Protein AF-A0A7S3M4G7-F1 (afdb_monomer_lite)

Structure (mmCIF, N/CA/C/O backbone):
data_AF-A0A7S3M4G7-F1
#
_entry.id   AF-A0A7S3M4G7-F1
#
loop_
_atom_site.group_PDB
_atom_site.id
_atom_site.type_symbol
_atom_site.label_atom_id
_atom_site.label_alt_id
_atom_site.label_comp_id
_atom_site.label_asym_id
_atom_site.label_entity_id
_atom_site.label_seq_id
_atom_site.pdbx_PDB_ins_code
_atom_site.Cartn_x
_atom_site.Cartn_y
_atom_site.Cartn_z
_atom_site.occupancy
_atom_site.B_iso_or_equiv
_atom_site.auth_seq_id
_atom_site.auth_comp_id
_atom_site.auth_asym_id
_atom_site.auth_atom_id
_atom_site.pdbx_PDB_model_num
ATOM 1 N N . ARG A 1 1 ? 41.908 -11.912 48.001 1.00 40.19 1 ARG A N 1
ATOM 2 C CA . ARG A 1 1 ? 42.642 -13.171 48.281 1.00 40.19 1 ARG A CA 1
ATOM 3 C C . ARG A 1 1 ? 42.135 -14.151 47.227 1.00 40.19 1 ARG A C 1
ATOM 5 O O . ARG A 1 1 ? 40.971 -14.488 47.300 1.00 40.19 1 ARG A O 1
ATOM 12 N N . GLY A 1 2 ? 42.787 -14.352 46.087 1.00 38.62 2 GLY A N 1
ATOM 13 C CA . GLY A 1 2 ? 44.171 -14.793 45.915 1.00 38.62 2 GLY A CA 1
ATOM 14 C C . GLY A 1 2 ? 44.160 -16.322 45.854 1.00 38.62 2 GLY A C 1
ATOM 15 O O . GLY A 1 2 ? 43.802 -16.927 46.858 1.00 38.62 2 GLY A O 1
ATOM 16 N N . GLY A 1 3 ? 44.511 -16.908 44.703 1.00 35.00 3 GLY A N 1
ATOM 17 C CA . GLY A 1 3 ? 44.733 -18.352 44.586 1.00 35.00 3 GLY A CA 1
ATOM 18 C C . GLY A 1 3 ? 44.501 -18.948 43.197 1.00 35.00 3 GLY A C 1
ATOM 19 O O . GLY A 1 3 ? 43.538 -19.680 43.010 1.00 35.00 3 GLY A O 1
ATOM 20 N N . ASP A 1 4 ? 45.404 -18.667 42.256 1.00 41.09 4 ASP A N 1
ATOM 21 C CA . ASP A 1 4 ? 45.732 -19.567 41.143 1.00 41.09 4 ASP A CA 1
ATOM 22 C C . ASP A 1 4 ? 46.327 -20.876 41.688 1.00 41.09 4 ASP A C 1
ATOM 24 O O . ASP A 1 4 ? 47.235 -20.811 42.514 1.00 41.09 4 ASP A O 1
ATOM 28 N N . VAL A 1 5 ? 45.917 -22.036 41.160 1.00 45.50 5 VAL A N 1
ATOM 29 C CA . VAL A 1 5 ? 46.793 -23.214 41.001 1.00 45.50 5 VAL A CA 1
ATOM 30 C C . VAL A 1 5 ? 46.382 -23.965 39.734 1.00 45.50 5 VAL A C 1
ATOM 32 O O . VAL A 1 5 ? 45.293 -24.526 39.627 1.00 45.50 5 VAL A O 1
ATOM 35 N N . ALA A 1 6 ? 47.306 -23.990 38.778 1.00 44.44 6 ALA A N 1
ATOM 36 C CA . ALA A 1 6 ? 47.311 -24.882 37.634 1.00 44.44 6 ALA A CA 1
ATOM 37 C C . ALA A 1 6 ? 47.827 -26.276 38.033 1.00 44.44 6 ALA A C 1
ATOM 39 O O . ALA A 1 6 ? 48.777 -26.391 38.805 1.00 44.44 6 ALA A O 1
ATOM 40 N N . SER A 1 7 ? 47.292 -27.337 37.427 1.00 39.59 7 SER A N 1
ATOM 41 C CA . SER A 1 7 ? 48.012 -28.609 37.273 1.00 39.59 7 SER A CA 1
ATOM 42 C C . SER A 1 7 ? 47.524 -29.380 36.039 1.00 39.59 7 SER A C 1
ATOM 44 O O . SER A 1 7 ? 46.355 -29.348 35.664 1.00 39.59 7 SER A O 1
ATOM 46 N N . LYS A 1 8 ? 48.495 -29.977 35.344 1.00 31.78 8 LYS A N 1
ATOM 47 C CA . LYS A 1 8 ? 48.420 -30.617 34.024 1.00 31.78 8 LYS A CA 1
ATOM 48 C C . LYS A 1 8 ? 47.960 -32.079 34.113 1.00 31.78 8 LYS A C 1
ATOM 50 O O . LYS A 1 8 ? 48.509 -32.805 34.925 1.00 31.78 8 LYS A O 1
ATOM 55 N N . GLY A 1 9 ? 47.112 -32.476 33.155 1.00 33.25 9 GLY A N 1
ATOM 56 C CA . GLY A 1 9 ? 47.185 -33.698 32.324 1.00 33.25 9 GLY A CA 1
ATOM 57 C C . GLY A 1 9 ? 47.034 -35.085 32.971 1.00 33.25 9 GLY A C 1
ATOM 58 O O . GLY A 1 9 ? 47.700 -35.387 33.945 1.00 33.25 9 GLY A O 1
ATOM 59 N N . VAL A 1 10 ? 46.239 -35.972 32.354 1.00 35.75 10 VAL A N 1
ATOM 60 C CA . VAL A 1 10 ? 46.683 -37.120 31.523 1.00 35.75 10 VAL A CA 1
ATOM 61 C C . VAL A 1 10 ? 45.447 -37.811 30.898 1.00 35.75 10 VAL A C 1
ATOM 63 O O . VAL A 1 10 ? 44.350 -37.813 31.440 1.00 35.75 10 VAL A O 1
ATOM 66 N N . SER A 1 11 ? 45.684 -38.321 29.693 1.00 36.16 11 SER A N 1
ATOM 67 C CA . SER A 1 11 ? 44.874 -38.996 28.672 1.00 36.16 11 SER A CA 1
ATOM 68 C C . SER A 1 11 ? 44.014 -40.211 29.058 1.00 36.16 11 SER A C 1
ATOM 70 O O . SER A 1 11 ? 44.443 -41.035 29.859 1.00 36.16 11 SER A O 1
ATOM 72 N N . ALA A 1 12 ? 42.952 -40.452 28.275 1.00 35.72 12 ALA A N 1
ATOM 73 C CA . ALA A 1 12 ? 42.563 -41.798 27.833 1.00 35.72 12 ALA A CA 1
ATOM 74 C C . ALA A 1 12 ? 41.886 -41.746 26.447 1.00 35.72 12 ALA A C 1
ATOM 76 O O . ALA A 1 12 ? 41.022 -40.910 26.190 1.00 35.72 12 ALA A O 1
ATOM 77 N N . ALA A 1 13 ? 42.343 -42.619 25.552 1.00 34.50 13 ALA A N 1
ATOM 78 C CA . ALA A 1 13 ? 41.953 -42.731 24.153 1.00 34.50 13 ALA A CA 1
ATOM 79 C C . ALA A 1 13 ? 40.670 -43.560 23.957 1.00 34.50 13 ALA A C 1
ATOM 81 O O . ALA A 1 13 ? 40.438 -44.530 24.673 1.00 34.50 13 ALA A O 1
ATOM 82 N N . GLY A 1 14 ? 39.902 -43.224 22.917 1.00 31.11 14 GLY A N 1
ATOM 83 C CA . GLY A 1 14 ? 38.888 -44.074 22.286 1.00 31.11 14 GLY A CA 1
ATOM 84 C C . GLY A 1 14 ? 39.044 -43.983 20.755 1.00 31.11 14 GLY A C 1
ATOM 85 O O . GLY A 1 14 ? 39.319 -42.882 20.272 1.00 31.11 14 GLY A O 1
ATOM 86 N N . PRO A 1 15 ? 38.964 -45.091 19.989 1.00 46.38 15 PRO A N 1
ATOM 87 C CA . PRO A 1 15 ? 39.606 -45.178 18.679 1.00 46.38 15 PRO A CA 1
ATOM 88 C C . PRO A 1 15 ? 38.657 -45.018 17.473 1.00 46.38 15 PRO A C 1
ATOM 90 O O . PRO A 1 15 ? 37.503 -45.422 17.514 1.00 46.38 15 PRO A O 1
ATOM 93 N N . THR A 1 16 ? 39.253 -44.514 16.383 1.00 42.31 16 THR A N 1
ATOM 94 C CA . THR A 1 16 ? 39.138 -44.932 14.967 1.00 42.31 16 THR A CA 1
ATOM 95 C C . THR A 1 16 ? 37.761 -45.021 14.284 1.00 42.31 16 THR A C 1
ATOM 97 O O . THR A 1 16 ? 36.915 -45.834 14.633 1.00 42.31 16 THR A O 1
ATOM 100 N N . SER A 1 17 ? 37.588 -44.285 13.175 1.00 34.16 17 SER A N 1
ATOM 101 C CA . SER A 1 17 ? 37.594 -44.896 11.828 1.00 34.16 17 SER A CA 1
ATOM 102 C C . SER A 1 17 ? 36.964 -43.980 10.770 1.00 34.16 17 SER A C 1
ATOM 104 O O . SER A 1 17 ? 35.747 -43.820 10.718 1.00 34.16 17 SER A O 1
ATOM 106 N N . ARG A 1 18 ? 37.836 -43.398 9.933 1.00 38.84 18 ARG A N 1
ATOM 107 C CA . ARG A 1 18 ? 37.787 -43.232 8.458 1.00 38.84 18 ARG A CA 1
ATOM 108 C C . ARG A 1 18 ? 38.473 -41.940 8.016 1.00 38.84 18 ARG A C 1
ATOM 110 O O . ARG A 1 18 ? 37.898 -41.070 7.366 1.00 38.84 18 ARG A O 1
ATOM 117 N N . GLU A 1 19 ? 39.754 -41.859 8.358 1.00 36.62 19 GLU A N 1
ATOM 118 C CA . GLU A 1 19 ? 40.717 -41.067 7.605 1.00 36.62 19 GLU A CA 1
ATOM 119 C C . GLU A 1 19 ? 40.866 -41.692 6.214 1.00 36.62 19 GLU A C 1
ATOM 121 O O . GLU A 1 19 ? 41.131 -42.885 6.072 1.00 36.62 19 GLU A O 1
ATOM 126 N N . TRP A 1 20 ? 40.655 -40.889 5.176 1.00 38.78 20 TRP A N 1
ATOM 127 C CA . TRP A 1 20 ? 41.076 -41.235 3.827 1.00 38.78 20 TRP A CA 1
ATOM 128 C C . TRP A 1 20 ? 42.552 -40.848 3.706 1.00 38.78 20 TRP A C 1
ATOM 130 O O . TRP A 1 20 ? 42.878 -39.705 3.385 1.00 38.78 20 TRP A O 1
ATOM 140 N N . GLU A 1 21 ? 43.442 -41.795 4.007 1.00 35.03 21 GLU A N 1
ATOM 141 C CA . GLU A 1 21 ? 44.867 -41.716 3.680 1.00 35.03 21 GLU A CA 1
ATOM 142 C C . GLU A 1 21 ? 45.038 -41.631 2.158 1.00 35.03 21 GLU A C 1
ATOM 144 O O . GLU A 1 21 ? 44.813 -42.592 1.424 1.00 35.03 21 GLU A O 1
ATOM 149 N N . TRP A 1 22 ? 45.462 -40.469 1.664 1.00 34.81 22 TRP A N 1
ATOM 150 C CA . TRP A 1 22 ? 46.096 -40.375 0.353 1.00 34.81 22 TRP A CA 1
ATOM 151 C C . TRP A 1 22 ? 47.595 -40.600 0.533 1.00 34.81 22 TRP A C 1
ATOM 153 O O . TRP A 1 22 ? 48.362 -39.680 0.824 1.00 34.81 22 TRP A O 1
ATOM 163 N N . GLU A 1 23 ? 48.015 -41.850 0.352 1.00 35.81 23 GLU A N 1
ATOM 164 C CA . GLU A 1 23 ? 49.421 -42.207 0.235 1.00 35.81 23 GLU A CA 1
ATOM 165 C C . GLU A 1 23 ? 49.949 -41.697 -1.116 1.00 35.81 23 GLU A C 1
ATOM 167 O O . GLU A 1 23 ? 49.682 -42.234 -2.189 1.00 35.81 23 GLU A O 1
ATOM 172 N N . GLY A 1 24 ? 50.677 -40.583 -1.066 1.00 34.19 24 GLY A N 1
ATOM 173 C CA . GLY A 1 24 ? 51.260 -39.924 -2.230 1.00 34.19 24 GLY A CA 1
ATOM 174 C C . GLY A 1 24 ? 52.736 -39.631 -2.023 1.00 34.19 24 GLY A C 1
ATOM 175 O O . GLY A 1 24 ? 53.161 -38.483 -2.136 1.00 34.19 24 GLY A O 1
ATOM 176 N N . LYS A 1 25 ? 53.541 -40.656 -1.721 1.00 50.25 25 LYS A N 1
ATOM 177 C CA . LYS A 1 25 ? 55.008 -40.566 -1.759 1.00 50.25 25 LYS A CA 1
ATOM 178 C C . LYS A 1 25 ? 55.466 -40.349 -3.205 1.00 50.25 25 LYS A C 1
ATOM 180 O O . LYS A 1 25 ? 55.806 -41.291 -3.910 1.00 50.25 25 LYS A O 1
ATOM 185 N N . ARG A 1 26 ? 55.502 -39.094 -3.658 1.00 41.31 26 ARG A N 1
ATOM 186 C CA . ARG A 1 26 ? 56.256 -38.674 -4.849 1.00 41.31 26 ARG A CA 1
ATOM 187 C C . ARG A 1 26 ? 57.045 -37.405 -4.549 1.00 41.31 26 ARG A C 1
ATOM 189 O O . ARG A 1 26 ? 56.574 -36.286 -4.703 1.00 41.31 26 ARG A O 1
ATOM 196 N N . SER A 1 27 ? 58.273 -37.645 -4.091 1.00 43.53 27 SER A N 1
ATOM 197 C CA . SER A 1 27 ? 59.453 -36.800 -4.293 1.00 43.53 27 SER A CA 1
ATOM 198 C C . SER A 1 27 ? 59.262 -35.295 -4.063 1.00 43.53 27 SER A C 1
ATOM 200 O O . SER A 1 27 ? 59.298 -34.497 -5.002 1.00 43.53 27 SER A O 1
ATOM 202 N N . ALA A 1 28 ? 59.233 -34.878 -2.797 1.00 42.66 28 ALA A N 1
ATOM 203 C CA . ALA A 1 28 ? 59.502 -33.497 -2.378 1.00 42.66 28 ALA A CA 1
ATOM 204 C C . ALA A 1 28 ? 60.986 -33.095 -2.593 1.00 42.66 28 ALA A C 1
ATOM 206 O O . ALA A 1 28 ? 61.610 -32.462 -1.745 1.00 42.66 28 ALA A O 1
ATOM 207 N N . LYS A 1 29 ? 61.588 -33.504 -3.720 1.00 44.38 29 LYS A N 1
ATOM 208 C CA . LYS A 1 29 ? 63.002 -33.290 -4.057 1.00 44.38 29 LYS A CA 1
ATOM 209 C C . LYS A 1 29 ? 63.227 -33.091 -5.561 1.00 44.38 29 LYS A C 1
ATOM 211 O O . LYS A 1 29 ? 64.152 -33.663 -6.117 1.00 44.38 29 LYS A O 1
ATOM 216 N N . VAL A 1 30 ? 62.392 -32.292 -6.237 1.00 46.53 30 VAL A N 1
ATOM 217 C CA . VAL A 1 30 ? 62.680 -31.878 -7.634 1.00 46.53 30 VAL A CA 1
ATOM 218 C C . VAL A 1 30 ? 62.489 -30.377 -7.906 1.00 46.53 30 VAL A C 1
ATOM 220 O O . VAL A 1 30 ? 63.015 -29.878 -8.891 1.00 46.53 30 VAL A O 1
ATOM 223 N N . LEU A 1 31 ? 61.872 -29.585 -7.022 1.00 45.97 31 LEU A N 1
ATOM 224 C CA . LEU A 1 31 ? 61.677 -28.142 -7.271 1.00 45.97 31 LEU A CA 1
ATOM 225 C C . LEU A 1 31 ? 62.371 -27.232 -6.253 1.00 45.97 31 LEU A C 1
ATOM 227 O O . LEU A 1 31 ? 61.902 -26.133 -5.966 1.00 45.97 31 LEU A O 1
ATOM 231 N N . ALA A 1 32 ? 63.552 -27.627 -5.772 1.00 47.66 32 ALA A N 1
ATOM 232 C CA . ALA A 1 32 ? 64.525 -26.652 -5.279 1.00 47.66 32 ALA A CA 1
ATOM 233 C C . ALA A 1 32 ? 65.121 -25.903 -6.487 1.00 47.66 32 ALA A C 1
ATOM 235 O O . ALA A 1 32 ? 66.290 -26.055 -6.838 1.00 47.66 32 ALA A O 1
ATOM 236 N N . GLY A 1 33 ? 64.282 -25.124 -7.176 1.00 46.22 33 GLY A N 1
ATOM 237 C CA . GLY A 1 33 ? 64.728 -24.206 -8.209 1.00 46.22 33 GLY A CA 1
ATOM 238 C C . GLY A 1 33 ? 65.705 -23.228 -7.572 1.00 46.22 33 GLY A C 1
ATOM 239 O O . GLY A 1 33 ? 65.338 -22.502 -6.646 1.00 46.22 33 GLY A O 1
ATOM 240 N N . LYS A 1 34 ? 66.960 -23.237 -8.039 1.00 54.00 34 LYS A N 1
ATOM 241 C CA . LYS A 1 34 ? 67.982 -22.246 -7.678 1.00 54.00 34 LYS A CA 1
ATOM 242 C C . LYS A 1 34 ? 67.315 -20.870 -7.650 1.00 54.00 34 LYS A C 1
ATOM 244 O O . LYS A 1 34 ? 66.813 -20.429 -8.684 1.00 54.00 34 LYS A O 1
ATOM 249 N N . LYS A 1 35 ? 67.292 -20.192 -6.493 1.00 57.78 35 LYS A N 1
ATOM 250 C CA . LYS A 1 35 ? 66.855 -18.791 -6.433 1.00 57.78 35 LYS A CA 1
ATOM 251 C C . LYS A 1 35 ? 67.724 -18.022 -7.424 1.00 57.78 35 LYS A C 1
ATOM 253 O O . LYS A 1 35 ? 68.921 -17.854 -7.196 1.00 57.78 35 LYS A O 1
ATOM 258 N N . ALA A 1 36 ? 67.141 -17.634 -8.556 1.00 61.59 36 ALA A N 1
ATOM 259 C CA . ALA A 1 36 ? 67.856 -16.888 -9.573 1.00 61.59 36 ALA A CA 1
ATOM 260 C C . ALA A 1 36 ? 68.359 -15.594 -8.925 1.00 61.59 36 ALA A C 1
ATOM 262 O O . ALA A 1 36 ? 67.570 -14.841 -8.345 1.00 61.59 36 ALA A O 1
ATOM 263 N N . LYS A 1 37 ? 69.675 -15.355 -8.981 1.00 63.09 37 LYS A N 1
ATOM 264 C CA . LYS A 1 37 ? 70.256 -14.090 -8.525 1.00 63.09 37 LYS A CA 1
ATOM 265 C C . LYS A 1 37 ? 69.540 -12.965 -9.279 1.00 63.09 37 LYS A C 1
ATOM 267 O O . LYS A 1 37 ? 69.485 -12.997 -10.509 1.00 63.09 37 LYS A O 1
ATOM 272 N N . LYS A 1 38 ? 68.946 -12.006 -8.555 1.00 64.00 38 LYS A N 1
ATOM 273 C CA . LYS A 1 38 ? 68.341 -10.818 -9.176 1.00 64.00 38 LYS A CA 1
ATOM 274 C C . LYS A 1 38 ? 69.444 -10.131 -9.982 1.00 64.00 38 LYS A C 1
ATOM 276 O O . LYS A 1 38 ? 70.448 -9.733 -9.395 1.00 64.00 38 LYS A O 1
ATOM 281 N N . LYS A 1 39 ? 69.293 -10.038 -11.308 1.00 66.25 39 LYS A N 1
ATOM 282 C CA . LYS A 1 39 ? 70.228 -9.256 -12.122 1.00 66.25 39 LYS A CA 1
ATOM 283 C C . LYS A 1 39 ? 70.149 -7.803 -11.655 1.00 66.25 39 LYS A C 1
ATOM 285 O O . LYS A 1 39 ? 69.052 -7.283 -11.442 1.00 66.25 39 LYS A O 1
ATOM 290 N N . ALA A 1 40 ? 71.308 -7.204 -11.405 1.00 68.06 40 ALA A N 1
ATOM 291 C CA . ALA A 1 40 ? 71.394 -5.817 -10.985 1.00 68.06 40 ALA A CA 1
ATOM 292 C C . ALA A 1 40 ? 70.860 -4.910 -12.101 1.00 68.06 40 ALA A C 1
ATOM 294 O O . ALA A 1 40 ? 71.042 -5.198 -13.283 1.00 68.06 40 ALA A O 1
ATOM 295 N N . LYS A 1 41 ? 70.175 -3.835 -11.712 1.00 73.88 41 LYS A N 1
ATOM 296 C CA . LYS A 1 41 ? 69.805 -2.754 -12.630 1.00 73.88 41 LYS A CA 1
ATOM 297 C C . LYS A 1 41 ? 71.082 -2.044 -13.086 1.00 73.88 41 LYS A C 1
ATOM 299 O O . LYS A 1 41 ? 72.020 -1.956 -12.295 1.00 73.88 41 LYS A O 1
ATOM 304 N N . SER A 1 42 ? 71.103 -1.504 -14.303 1.00 75.81 42 SER A N 1
ATOM 305 C CA . SER A 1 42 ? 72.242 -0.712 -14.799 1.00 75.81 42 SER A CA 1
ATOM 306 C C . SER A 1 42 ? 72.462 0.575 -13.990 1.00 75.81 42 SER A C 1
ATOM 308 O O . SER A 1 42 ? 73.595 1.017 -13.838 1.00 75.81 42 SER A O 1
ATOM 310 N N . SER A 1 43 ? 71.404 1.140 -13.397 1.00 80.50 43 SER A N 1
ATOM 311 C CA . SER A 1 43 ? 71.468 2.243 -12.430 1.00 80.50 43 SER A CA 1
ATOM 312 C C . SER A 1 43 ? 70.286 2.202 -11.447 1.00 80.50 43 SER A C 1
ATOM 314 O O . SER A 1 43 ? 69.323 1.450 -11.629 1.00 80.50 43 SER A O 1
ATOM 316 N N . LYS A 1 44 ? 70.333 2.998 -10.366 1.00 78.44 44 LYS A N 1
ATOM 317 C CA . LYS A 1 44 ? 69.301 2.979 -9.308 1.00 78.44 44 LYS A CA 1
ATOM 318 C C . LYS A 1 44 ? 67.917 3.414 -9.816 1.00 78.44 44 LYS A C 1
ATOM 320 O O . LYS A 1 44 ? 66.911 2.873 -9.349 1.00 78.44 44 LYS A O 1
ATOM 325 N N . SER A 1 45 ? 67.887 4.336 -10.777 1.00 79.69 45 SER A N 1
ATOM 326 C CA . SER A 1 45 ? 66.680 4.876 -11.412 1.00 79.69 45 SER A CA 1
ATOM 327 C C . SER A 1 45 ? 66.260 4.130 -12.683 1.00 79.69 45 SER A C 1
ATOM 329 O O . SER A 1 45 ? 65.205 4.434 -13.231 1.00 79.69 45 SER A O 1
ATOM 331 N N . ALA A 1 46 ? 67.020 3.127 -13.137 1.00 78.94 46 ALA A N 1
ATOM 332 C CA . ALA A 1 46 ? 66.661 2.362 -14.327 1.00 78.94 46 ALA A CA 1
ATOM 333 C C . ALA A 1 46 ? 65.635 1.240 -14.035 1.00 78.94 46 ALA A C 1
ATOM 335 O O . ALA A 1 46 ? 65.641 0.630 -12.947 1.00 78.94 46 ALA A O 1
ATOM 336 N N . PRO A 1 47 ? 64.748 0.924 -15.000 1.00 82.50 47 PRO A N 1
ATOM 337 C CA . PRO A 1 47 ? 63.928 -0.281 -14.954 1.00 82.50 47 PRO A CA 1
ATOM 338 C C . PRO A 1 47 ? 64.806 -1.538 -15.030 1.00 82.50 47 PRO A C 1
ATOM 340 O O . PRO A 1 47 ?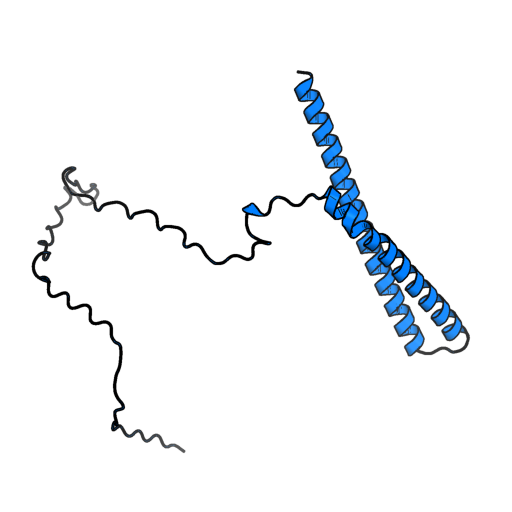 65.918 -1.523 -15.552 1.00 82.50 47 PRO A O 1
ATOM 343 N N . ALA A 1 48 ? 64.320 -2.643 -14.463 1.00 80.50 48 ALA A N 1
ATOM 344 C CA . ALA A 1 48 ? 65.037 -3.913 -14.512 1.00 80.50 48 ALA A CA 1
ATOM 345 C C . ALA A 1 48 ? 64.701 -4.659 -15.809 1.00 80.50 48 ALA A C 1
ATOM 347 O O . ALA A 1 48 ? 63.535 -4.960 -16.059 1.00 80.50 48 ALA A O 1
ATOM 348 N N . GLU A 1 49 ? 65.719 -5.002 -16.596 1.00 79.25 49 GLU A N 1
ATOM 349 C CA . GLU A 1 49 ? 65.555 -5.812 -17.802 1.00 79.25 49 GLU A CA 1
ATOM 350 C C . GLU A 1 49 ? 65.280 -7.280 -17.442 1.00 79.25 49 GLU A C 1
ATOM 352 O O . GLU A 1 49 ? 65.992 -7.903 -16.646 1.00 79.25 49 GLU A O 1
ATOM 357 N N . VAL A 1 50 ? 64.235 -7.855 -18.037 1.00 77.69 50 VAL A N 1
ATOM 358 C CA . VAL A 1 50 ? 63.861 -9.265 -17.876 1.00 77.69 50 VAL A CA 1
ATOM 359 C C . VAL A 1 50 ? 63.781 -9.897 -19.263 1.00 77.69 50 VAL A C 1
ATOM 361 O O . VAL A 1 50 ? 63.240 -9.305 -20.186 1.00 77.69 50 VAL A O 1
ATOM 364 N N . SER A 1 51 ? 64.330 -11.105 -19.426 1.00 79.38 51 SER A N 1
ATOM 365 C CA . SER A 1 51 ? 64.293 -11.817 -20.709 1.00 79.38 51 SER A CA 1
ATOM 366 C C . SER A 1 51 ? 62.879 -12.295 -21.056 1.00 79.38 51 SER A C 1
ATOM 368 O O . SER A 1 51 ? 62.225 -12.932 -20.227 1.00 79.38 51 SER A O 1
ATOM 370 N N . ASN A 1 52 ? 62.474 -12.108 -22.316 1.00 79.44 52 ASN A N 1
ATOM 371 C CA . ASN A 1 52 ? 61.205 -12.606 -22.868 1.00 79.44 52 ASN A CA 1
ATOM 372 C C . ASN A 1 52 ? 61.099 -14.141 -22.919 1.00 79.44 52 ASN A C 1
ATOM 374 O O . ASN A 1 52 ? 60.014 -14.667 -23.131 1.00 79.44 52 ASN A O 1
ATOM 378 N N . ARG A 1 53 ? 62.198 -14.879 -22.709 1.00 79.75 53 ARG A N 1
ATOM 379 C CA . ARG A 1 53 ? 62.190 -16.355 -22.650 1.00 79.75 53 ARG A CA 1
ATOM 380 C C . ARG A 1 53 ? 61.843 -16.905 -21.265 1.00 79.75 53 ARG A C 1
ATOM 382 O O . ARG A 1 53 ? 61.924 -18.110 -21.039 1.00 79.75 53 ARG A O 1
ATOM 389 N N . ARG A 1 54 ? 61.515 -16.038 -20.305 1.00 78.81 54 ARG A N 1
ATOM 390 C CA . ARG A 1 54 ? 61.170 -16.462 -18.951 1.00 78.81 54 ARG A CA 1
ATOM 391 C C . ARG A 1 54 ? 59.781 -17.120 -18.961 1.00 78.81 54 ARG A C 1
ATOM 393 O O . ARG A 1 54 ? 58.823 -16.455 -19.351 1.00 78.81 54 ARG A O 1
ATOM 400 N N . PRO A 1 55 ? 59.647 -18.386 -18.523 1.00 81.44 55 PRO A N 1
ATOM 401 C CA . PRO A 1 55 ? 58.357 -19.063 -18.526 1.00 81.44 55 PRO A CA 1
ATOM 402 C C . PRO A 1 55 ? 57.381 -18.355 -17.578 1.00 81.44 55 PRO A C 1
ATOM 404 O O . PRO A 1 55 ? 57.737 -18.015 -16.445 1.00 81.44 55 PRO A O 1
ATOM 407 N N . VAL A 1 56 ? 56.156 -18.128 -18.053 1.00 82.19 56 VAL A N 1
ATOM 408 C CA . VAL A 1 56 ? 55.053 -17.540 -17.280 1.00 82.19 56 VAL A CA 1
ATOM 409 C C . VAL A 1 56 ? 54.181 -18.672 -16.740 1.00 82.19 56 VAL A C 1
ATOM 411 O O . VAL A 1 56 ? 53.934 -19.653 -17.440 1.00 82.19 56 VAL A O 1
ATOM 414 N N . ALA A 1 57 ? 53.723 -18.554 -15.491 1.00 83.06 57 ALA A N 1
ATOM 415 C CA . ALA A 1 57 ? 52.770 -19.509 -14.935 1.00 83.06 57 ALA A CA 1
ATOM 416 C C . ALA A 1 57 ? 51.451 -19.468 -15.736 1.00 83.06 57 ALA A C 1
ATOM 418 O O . ALA A 1 57 ? 51.006 -18.377 -16.108 1.00 83.06 57 ALA A O 1
ATOM 419 N N . PRO A 1 58 ? 50.810 -20.618 -16.005 1.00 81.81 58 PRO A N 1
ATOM 420 C CA . PRO A 1 58 ? 49.534 -20.636 -16.709 1.00 81.81 58 PRO A CA 1
ATOM 421 C C . PRO A 1 58 ? 48.480 -19.838 -15.930 1.00 81.81 58 PRO A C 1
ATOM 423 O O . PRO A 1 58 ? 48.442 -19.870 -14.697 1.00 81.81 58 PRO A O 1
ATOM 426 N N . LYS A 1 59 ? 47.613 -19.114 -16.651 1.00 80.81 59 LYS A N 1
ATOM 427 C CA . LYS A 1 59 ? 46.460 -18.434 -16.044 1.00 80.81 59 LYS A CA 1
ATOM 428 C C . LYS A 1 59 ? 45.583 -19.485 -15.362 1.00 80.81 59 LYS A C 1
ATOM 430 O O . LYS A 1 59 ? 45.291 -20.520 -15.958 1.00 80.81 59 LYS A O 1
ATOM 435 N N . ALA A 1 60 ? 45.177 -19.220 -14.121 1.00 80.88 60 ALA A N 1
ATOM 436 C CA . ALA A 1 60 ? 44.279 -20.110 -13.396 1.00 80.88 60 ALA A CA 1
ATOM 437 C C . ALA A 1 60 ? 42.996 -20.330 -14.214 1.00 80.88 60 ALA A C 1
ATOM 439 O O . ALA A 1 60 ? 42.415 -19.370 -14.724 1.00 80.88 60 ALA A O 1
ATOM 440 N N . ALA A 1 61 ? 42.572 -21.589 -14.345 1.00 80.88 61 ALA A N 1
ATOM 441 C CA . ALA A 1 61 ? 41.328 -21.924 -15.026 1.00 80.88 61 ALA A CA 1
ATOM 442 C C . ALA A 1 61 ? 40.147 -21.186 -14.365 1.00 80.88 61 ALA A C 1
ATOM 444 O O . ALA A 1 61 ? 40.144 -21.023 -13.136 1.00 80.88 61 ALA A O 1
ATOM 445 N N . PRO A 1 62 ? 39.140 -20.737 -15.139 1.00 78.75 62 PRO A N 1
ATOM 446 C CA . PRO A 1 62 ? 37.957 -20.122 -14.559 1.00 78.75 62 PRO A CA 1
ATOM 447 C C . PRO A 1 62 ? 37.302 -21.125 -13.608 1.00 78.75 62 PRO A C 1
ATOM 449 O O . PRO A 1 62 ? 36.984 -22.254 -13.987 1.00 78.75 62 PRO A O 1
ATOM 452 N N . LYS A 1 63 ? 37.124 -20.722 -12.345 1.00 76.19 63 LYS A N 1
ATOM 453 C CA . LYS A 1 63 ? 36.402 -21.531 -11.362 1.00 76.19 63 LYS A CA 1
ATOM 454 C C . LYS A 1 63 ? 34.990 -21.754 -11.903 1.00 76.19 63 LYS A C 1
ATOM 456 O O . LYS A 1 63 ? 34.263 -20.786 -12.123 1.00 76.19 63 LYS A O 1
ATOM 461 N N . ARG A 1 64 ? 34.610 -23.015 -12.130 1.00 73.31 64 ARG A N 1
ATOM 462 C CA . ARG A 1 64 ? 33.231 -23.376 -12.484 1.00 73.31 64 ARG A CA 1
ATOM 463 C C . ARG A 1 64 ? 32.320 -22.846 -11.377 1.00 73.31 64 ARG A C 1
ATOM 465 O O . ARG A 1 64 ? 32.601 -23.075 -10.199 1.00 73.31 64 ARG A O 1
ATOM 472 N N . LYS A 1 65 ? 31.281 -22.089 -11.745 1.00 72.38 65 LYS A N 1
ATOM 473 C CA . LYS A 1 65 ? 30.259 -21.666 -10.783 1.00 72.38 65 LYS A CA 1
ATOM 474 C C . LYS A 1 65 ? 29.652 -22.949 -10.215 1.00 72.38 65 LYS A C 1
ATOM 476 O O . LYS A 1 65 ? 29.255 -23.819 -10.978 1.00 72.38 65 LYS A O 1
ATOM 481 N N . VAL A 1 66 ? 29.696 -23.105 -8.896 1.00 73.12 66 VAL A N 1
ATOM 482 C CA . VAL A 1 66 ? 29.080 -24.251 -8.224 1.00 73.12 66 VAL A CA 1
ATOM 483 C C . VAL A 1 66 ? 27.573 -24.060 -8.327 1.00 73.12 66 VAL A C 1
ATOM 485 O O . VAL A 1 66 ? 27.076 -23.016 -7.891 1.00 73.12 66 VAL A O 1
ATOM 488 N N . ASP A 1 67 ? 26.870 -25.037 -8.897 1.00 71.94 67 ASP A N 1
ATOM 489 C CA . ASP A 1 67 ? 25.410 -25.063 -8.908 1.00 71.94 67 ASP A CA 1
ATOM 490 C C . ASP A 1 67 ? 24.932 -25.190 -7.463 1.00 71.94 67 ASP A C 1
ATOM 492 O O . ASP A 1 67 ? 24.998 -26.240 -6.826 1.00 71.94 67 ASP A O 1
ATOM 496 N N . ARG A 1 68 ? 24.551 -24.048 -6.894 1.00 76.12 68 ARG A N 1
ATOM 497 C CA . ARG A 1 68 ? 23.911 -23.984 -5.586 1.00 76.12 68 ARG A CA 1
ATOM 498 C C . ARG A 1 68 ? 22.456 -24.379 -5.781 1.00 76.12 68 ARG A C 1
ATOM 500 O O . ARG A 1 68 ? 21.835 -23.887 -6.718 1.00 76.12 68 ARG A O 1
ATOM 507 N N . ALA A 1 69 ? 21.907 -25.193 -4.883 1.00 80.38 69 ALA A N 1
ATOM 508 C CA . ALA A 1 69 ? 20.464 -25.381 -4.809 1.00 80.38 69 ALA A CA 1
ATOM 509 C C . ALA A 1 69 ? 19.813 -24.003 -4.601 1.00 80.38 69 ALA A C 1
ATOM 511 O O . ALA A 1 69 ? 20.020 -23.365 -3.565 1.00 80.38 69 ALA A O 1
ATOM 512 N N . ARG A 1 70 ? 19.114 -23.508 -5.625 1.00 80.44 70 ARG A N 1
ATOM 513 C CA . ARG A 1 70 ? 18.351 -22.259 -5.575 1.00 80.44 70 ARG A CA 1
ATOM 514 C C . ARG A 1 70 ? 16.876 -22.595 -5.472 1.00 80.44 70 ARG A C 1
ATOM 516 O O . ARG A 1 70 ? 16.421 -23.594 -6.020 1.00 80.44 70 ARG A O 1
ATOM 523 N N . ASP A 1 71 ? 16.145 -21.747 -4.763 1.00 86.75 71 ASP A N 1
ATOM 524 C CA . ASP A 1 71 ? 14.690 -21.777 -4.796 1.00 86.75 71 ASP A CA 1
ATOM 525 C C . ASP A 1 71 ? 14.250 -21.414 -6.222 1.00 86.75 71 ASP A C 1
ATOM 527 O O . ASP A 1 71 ? 14.636 -20.343 -6.702 1.00 86.75 71 ASP A O 1
ATOM 531 N N . PRO A 1 72 ? 13.476 -22.273 -6.904 1.00 84.06 72 PRO A N 1
ATOM 532 C CA . PRO A 1 72 ? 13.060 -22.031 -8.279 1.00 84.06 72 PRO A CA 1
ATOM 533 C C . PRO A 1 72 ? 12.331 -20.694 -8.429 1.00 84.06 72 PRO A C 1
ATOM 535 O O . PRO A 1 72 ? 12.476 -20.043 -9.454 1.00 84.06 72 PRO A O 1
ATOM 538 N N . ARG A 1 73 ? 11.635 -20.195 -7.398 1.00 82.19 73 ARG A N 1
ATOM 539 C CA . ARG A 1 73 ? 10.976 -18.874 -7.441 1.00 82.19 73 ARG A CA 1
ATOM 540 C C . ARG A 1 73 ? 11.948 -17.716 -7.664 1.00 82.19 73 ARG A C 1
ATOM 542 O O . ARG A 1 73 ? 11.533 -16.655 -8.115 1.00 82.19 73 ARG A O 1
ATOM 549 N N . PHE A 1 74 ? 13.214 -17.913 -7.313 1.00 78.81 74 PHE A N 1
ATOM 550 C CA . PHE A 1 74 ? 14.283 -16.930 -7.454 1.00 78.81 74 PHE A CA 1
ATOM 551 C C . PHE A 1 74 ? 15.339 -17.370 -8.474 1.00 78.81 74 PHE A C 1
ATOM 553 O O . PHE A 1 74 ? 16.439 -16.817 -8.478 1.00 78.81 74 PHE A O 1
ATOM 560 N N . ASP A 1 75 ? 15.046 -18.381 -9.297 1.00 82.06 75 ASP A N 1
ATOM 561 C CA . ASP A 1 75 ? 15.921 -18.759 -10.399 1.00 82.06 75 ASP A CA 1
ATOM 562 C C . ASP A 1 75 ? 15.636 -17.902 -11.635 1.00 82.06 75 ASP A C 1
ATOM 564 O O . ASP A 1 75 ? 14.482 -17.608 -11.951 1.00 82.06 75 ASP A O 1
ATOM 568 N N . ASP A 1 76 ? 16.691 -17.528 -12.358 1.00 82.94 76 ASP A N 1
ATOM 569 C CA . ASP A 1 76 ? 16.598 -16.624 -13.514 1.00 82.94 76 ASP A CA 1
ATOM 570 C C . ASP A 1 76 ? 15.739 -17.231 -14.648 1.00 82.94 76 ASP A C 1
ATOM 572 O O . ASP A 1 76 ? 15.229 -16.514 -15.508 1.00 82.94 76 ASP A O 1
ATOM 576 N N . MET A 1 77 ? 15.550 -18.558 -14.643 1.00 79.94 77 MET A N 1
ATOM 577 C CA . MET A 1 77 ? 14.731 -19.293 -15.613 1.00 79.94 77 MET A CA 1
ATOM 578 C C . MET A 1 77 ? 13.221 -19.222 -15.342 1.00 79.94 77 MET A C 1
ATOM 580 O O . MET A 1 77 ? 12.436 -19.605 -16.207 1.00 79.94 77 MET A O 1
ATOM 584 N N . SER A 1 78 ? 12.790 -18.710 -14.186 1.00 81.50 78 SER A N 1
ATOM 585 C CA . SER A 1 78 ? 11.367 -18.617 -13.819 1.00 81.50 78 SER A CA 1
ATOM 586 C C . SER A 1 78 ? 10.612 -17.473 -14.502 1.00 81.50 78 SER A C 1
ATOM 588 O O . SER A 1 78 ? 9.403 -17.332 -14.320 1.00 81.50 78 SER A O 1
ATOM 590 N N . GLY A 1 79 ? 11.300 -16.694 -15.340 1.00 83.94 79 GLY A N 1
ATOM 591 C CA . GLY A 1 79 ? 10.709 -15.649 -16.167 1.00 83.94 79 GLY A CA 1
ATOM 592 C C . GLY A 1 79 ? 10.595 -14.293 -15.470 1.00 83.94 79 GLY A C 1
ATOM 593 O O . GLY A 1 79 ? 10.980 -14.108 -14.317 1.00 83.94 79 GLY A O 1
ATOM 594 N N . ASN A 1 80 ? 10.074 -13.314 -16.212 1.00 85.94 80 ASN A N 1
ATOM 595 C CA . ASN A 1 80 ? 9.888 -11.950 -15.725 1.00 85.94 80 ASN A CA 1
ATOM 596 C C . ASN A 1 80 ? 8.489 -11.768 -15.129 1.00 85.94 80 ASN A C 1
ATOM 598 O O . ASN A 1 80 ? 7.516 -12.334 -15.624 1.00 85.94 80 ASN A O 1
ATOM 602 N N . LEU A 1 81 ? 8.383 -10.920 -14.103 1.00 87.31 81 LEU A N 1
ATOM 603 C CA . LEU A 1 81 ? 7.097 -10.542 -13.525 1.00 87.31 81 LEU A CA 1
ATOM 604 C C . LEU A 1 81 ? 6.269 -9.741 -14.540 1.00 87.31 81 LEU A C 1
ATOM 606 O O . LEU A 1 81 ? 6.641 -8.625 -14.909 1.00 87.31 81 LEU A O 1
ATOM 610 N N . ASP A 1 82 ? 5.125 -10.293 -14.937 1.00 90.12 82 ASP A N 1
ATOM 611 C CA . ASP A 1 82 ? 4.105 -9.553 -15.674 1.00 90.12 82 ASP A CA 1
ATOM 612 C C . ASP A 1 82 ? 3.337 -8.644 -14.705 1.00 90.12 82 ASP A C 1
ATOM 614 O O . ASP A 1 82 ? 2.523 -9.090 -13.891 1.00 90.12 82 ASP A O 1
ATOM 618 N N . MET A 1 83 ? 3.630 -7.347 -14.789 1.00 89.38 83 MET A N 1
ATOM 619 C CA . MET A 1 83 ? 3.026 -6.324 -13.940 1.00 89.38 83 MET A CA 1
ATOM 620 C C . MET A 1 83 ? 1.519 -6.173 -14.178 1.00 89.38 83 MET A C 1
ATOM 622 O O . MET A 1 83 ? 0.798 -5.854 -13.231 1.00 89.38 83 MET A O 1
ATOM 626 N N . ASP A 1 84 ? 1.037 -6.420 -15.398 1.00 90.25 84 ASP A N 1
ATOM 627 C CA . ASP A 1 84 ? -0.378 -6.269 -15.743 1.00 90.25 84 ASP A CA 1
ATOM 628 C C . ASP A 1 84 ? -1.186 -7.444 -15.195 1.00 90.25 84 ASP A C 1
ATOM 630 O O . ASP A 1 84 ? -2.259 -7.251 -14.615 1.00 90.25 84 ASP A O 1
ATOM 634 N N . LEU A 1 85 ? -0.662 -8.666 -15.337 1.00 94.50 85 LEU A N 1
ATOM 635 C CA . LEU A 1 85 ? -1.275 -9.848 -14.738 1.00 94.50 85 LEU A CA 1
ATOM 636 C C . LEU A 1 85 ? -1.270 -9.752 -13.210 1.00 94.50 85 LEU A C 1
ATOM 638 O O . LEU A 1 85 ? -2.294 -10.021 -12.587 1.00 94.50 85 LEU A O 1
ATOM 642 N N . PHE A 1 86 ? -0.157 -9.308 -12.619 1.00 93.44 86 PHE A N 1
ATOM 643 C CA . PHE A 1 86 ? -0.041 -9.107 -11.176 1.00 93.44 86 PHE A CA 1
ATOM 644 C C . PHE A 1 86 ? -1.056 -8.082 -10.652 1.00 93.44 86 PHE A C 1
ATOM 646 O O . PHE A 1 86 ? -1.717 -8.313 -9.639 1.00 93.44 86 PHE A O 1
ATOM 653 N N . ALA A 1 87 ? -1.222 -6.953 -11.346 1.00 91.56 87 ALA A N 1
ATOM 654 C CA . ALA A 1 87 ? -2.204 -5.944 -10.957 1.00 91.56 87 ALA A CA 1
ATOM 655 C C . ALA A 1 87 ? -3.634 -6.509 -10.978 1.00 91.56 87 ALA A C 1
ATOM 657 O O . ALA A 1 87 ? -4.408 -6.262 -10.057 1.00 91.56 87 ALA A O 1
ATOM 658 N N . LYS A 1 88 ? -3.967 -7.320 -11.990 1.00 94.75 88 LYS A N 1
ATOM 659 C CA . LYS A 1 88 ? -5.281 -7.967 -12.113 1.00 94.75 88 LYS A CA 1
ATOM 660 C C . LYS A 1 88 ? -5.498 -9.045 -11.053 1.00 94.75 88 LYS A C 1
ATOM 662 O O . LYS A 1 88 ? -6.557 -9.073 -10.433 1.00 94.75 88 LYS A O 1
ATOM 667 N N . SER A 1 89 ? -4.507 -9.906 -10.809 1.00 97.12 89 SER A N 1
ATOM 668 C CA . SER A 1 89 ? -4.626 -11.011 -9.848 1.00 97.12 89 SER A CA 1
ATOM 669 C C . SER A 1 89 ? -4.825 -10.526 -8.414 1.00 97.12 89 SER A C 1
ATOM 671 O O . SER A 1 89 ? -5.411 -11.238 -7.606 1.00 97.12 89 SER A O 1
ATOM 673 N N . TYR A 1 90 ? -4.359 -9.315 -8.100 1.00 96.06 90 TYR A N 1
ATOM 674 C CA . TYR A 1 90 ? -4.463 -8.711 -6.772 1.00 96.06 90 TYR A CA 1
ATOM 675 C C . TYR A 1 90 ? -5.369 -7.471 -6.720 1.00 96.06 90 TYR A C 1
ATOM 677 O O . TYR A 1 90 ? -5.318 -6.724 -5.742 1.00 96.06 90 TYR A O 1
ATOM 685 N N . ALA A 1 91 ? -6.226 -7.260 -7.726 1.00 94.69 91 ALA A N 1
ATOM 686 C CA . ALA A 1 91 ? -7.136 -6.111 -7.781 1.00 94.69 91 ALA A CA 1
ATOM 687 C C . ALA A 1 91 ? -8.103 -6.061 -6.581 1.00 94.69 91 ALA A C 1
ATOM 689 O O . ALA A 1 91 ? -8.382 -4.990 -6.052 1.00 94.69 91 ALA A O 1
ATOM 690 N N . PHE A 1 92 ? -8.518 -7.225 -6.069 1.00 96.62 92 PHE A N 1
ATOM 691 C CA . PHE A 1 92 ? -9.393 -7.344 -4.894 1.00 96.62 92 PHE A CA 1
ATOM 692 C C . PHE A 1 92 ? -8.823 -6.675 -3.631 1.00 96.62 92 PHE A C 1
ATOM 694 O O . PHE A 1 92 ? -9.567 -6.316 -2.721 1.00 96.62 92 PHE A O 1
ATOM 701 N N . LEU A 1 93 ? -7.500 -6.481 -3.544 1.00 95.44 93 LEU A N 1
ATOM 702 C CA . LEU A 1 93 ? -6.889 -5.802 -2.401 1.00 95.44 93 LEU A CA 1
ATOM 703 C C . LEU A 1 93 ? -7.308 -4.335 -2.303 1.00 95.44 93 LEU A C 1
ATOM 705 O O . LEU A 1 93 ? -7.165 -3.749 -1.229 1.00 95.44 93 LEU A O 1
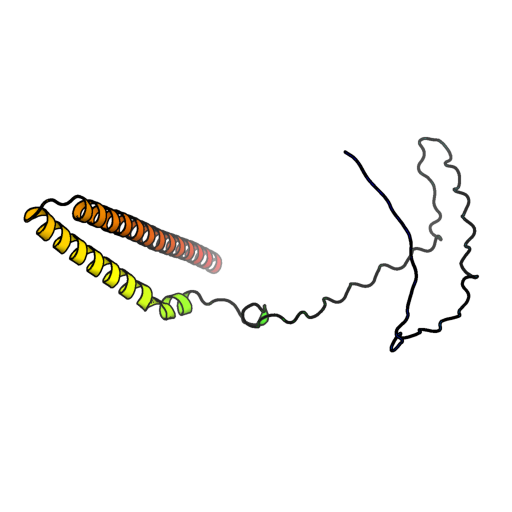ATOM 709 N N . ASP A 1 94 ? -7.722 -3.708 -3.405 1.00 93.31 94 ASP A N 1
ATOM 710 C CA . ASP A 1 94 ? -8.266 -2.349 -3.371 1.00 93.31 94 ASP A CA 1
ATOM 711 C C . ASP A 1 94 ? -9.647 -2.332 -2.697 1.00 93.31 94 ASP A C 1
ATOM 713 O O . ASP A 1 94 ? -9.885 -1.474 -1.844 1.00 93.31 94 ASP A O 1
ATOM 717 N N . ASP A 1 95 ? -10.490 -3.328 -2.977 1.00 96.25 95 ASP A N 1
ATOM 718 C CA . ASP A 1 95 ? -11.818 -3.470 -2.369 1.00 96.25 95 ASP A CA 1
ATOM 719 C C . ASP A 1 95 ? -11.710 -3.734 -0.863 1.00 96.25 95 ASP A C 1
ATOM 721 O O . ASP A 1 95 ? -12.283 -2.998 -0.060 1.00 96.25 95 ASP A O 1
ATOM 725 N N . TYR A 1 96 ? -10.861 -4.685 -0.457 1.00 97.12 96 TYR A N 1
ATOM 726 C CA . TYR A 1 96 ? -10.595 -4.971 0.960 1.00 97.12 96 TYR A CA 1
ATOM 727 C C . TYR A 1 96 ? -10.115 -3.729 1.720 1.00 97.12 96 TYR A C 1
ATOM 729 O O . TYR A 1 96 ? -10.566 -3.442 2.828 1.00 97.12 96 TYR A O 1
ATOM 737 N N . ARG A 1 97 ? -9.218 -2.937 1.118 1.00 95.25 97 ARG A N 1
ATOM 738 C CA . ARG A 1 97 ? -8.743 -1.688 1.730 1.00 95.25 97 ARG A CA 1
ATOM 739 C C . ARG A 1 97 ? -9.864 -0.666 1.898 1.00 95.25 97 ARG A C 1
ATOM 741 O O . ARG A 1 97 ? -9.896 0.031 2.917 1.00 95.25 97 ARG A O 1
ATOM 748 N N . ALA A 1 98 ? -10.759 -0.558 0.917 1.00 95.62 98 ALA A N 1
ATOM 749 C CA . ALA A 1 98 ? -11.904 0.342 0.979 1.00 95.62 98 ALA A CA 1
ATOM 750 C C . ALA A 1 98 ? -12.899 -0.086 2.069 1.00 95.62 98 ALA A C 1
ATOM 752 O O . ALA A 1 98 ? -13.348 0.760 2.849 1.00 95.62 98 ALA A O 1
ATOM 753 N N . GLU A 1 99 ? -13.182 -1.384 2.170 1.00 97.56 99 GLU A N 1
ATOM 754 C CA . GLU A 1 99 ? -14.040 -1.962 3.204 1.00 97.56 99 GLU A CA 1
ATOM 755 C C . GLU A 1 99 ? -13.472 -1.733 4.608 1.00 97.56 99 GLU A C 1
ATOM 757 O O . GLU A 1 99 ? -14.163 -1.174 5.462 1.00 97.56 99 GLU A O 1
ATOM 762 N N . GLU A 1 100 ? -12.197 -2.061 4.840 1.00 96.44 100 GLU A N 1
ATOM 763 C CA . GLU A 1 100 ? -11.525 -1.832 6.126 1.00 96.44 100 GLU A CA 1
ATOM 764 C C . GLU A 1 100 ? -11.569 -0.349 6.530 1.00 96.44 100 GLU A C 1
ATOM 766 O O . GLU A 1 100 ? -11.855 -0.006 7.681 1.00 96.44 100 GLU A O 1
ATOM 771 N N . ALA A 1 101 ? -11.323 0.560 5.580 1.00 96.31 101 ALA A N 1
ATOM 772 C CA . ALA A 1 101 ? -11.413 1.997 5.822 1.00 96.31 101 ALA A CA 1
ATOM 773 C C . ALA A 1 101 ? -12.845 2.453 6.144 1.00 96.31 101 ALA A C 1
ATOM 775 O O . ALA A 1 101 ? -13.020 3.390 6.928 1.00 96.31 101 ALA A O 1
ATOM 776 N N . SER A 1 102 ? -13.867 1.827 5.554 1.00 97.25 102 SER A N 1
ATOM 777 C CA . SER A 1 102 ? -15.267 2.099 5.892 1.00 97.25 102 SER A CA 1
ATOM 778 C C . SER A 1 102 ? -15.594 1.637 7.307 1.00 97.25 102 SER A C 1
ATOM 780 O O . SER A 1 102 ? -16.116 2.424 8.094 1.00 97.25 102 SER A O 1
ATOM 782 N N . GLN A 1 103 ? -15.204 0.412 7.665 1.00 97.50 103 GLN A N 1
ATOM 783 C CA . GLN A 1 103 ? -15.433 -0.148 8.998 1.00 97.50 103 GLN A CA 1
ATOM 784 C C . GLN A 1 103 ? -14.796 0.721 10.090 1.00 97.50 103 GLN A C 1
ATOM 786 O O . GLN A 1 103 ? -15.459 1.064 11.066 1.00 97.50 103 GLN A O 1
ATOM 791 N N . MET A 1 104 ? -13.556 1.186 9.889 1.00 96.38 104 MET A N 1
ATOM 792 C CA . MET A 1 104 ? -12.907 2.124 10.816 1.00 96.38 104 MET A CA 1
ATOM 793 C C . MET A 1 104 ? -13.650 3.461 10.940 1.00 96.38 104 MET A C 1
ATOM 795 O O . MET A 1 104 ? -13.747 4.020 12.032 1.00 96.38 104 MET A O 1
ATOM 799 N N . LYS A 1 105 ? -14.195 4.002 9.841 1.00 96.56 105 LYS A N 1
ATOM 800 C CA . LYS A 1 105 ? -15.009 5.230 9.897 1.00 96.56 105 LYS A CA 1
ATOM 801 C C . LYS A 1 105 ? -16.301 5.010 10.674 1.00 96.56 105 LYS A C 1
ATOM 803 O O . LYS A 1 105 ? -16.744 5.918 11.375 1.00 96.56 105 LYS A O 1
ATOM 808 N N . ASP A 1 106 ? -16.915 3.842 10.543 1.00 97.56 106 ASP A N 1
ATOM 809 C CA . ASP A 1 106 ? -18.129 3.518 11.282 1.00 97.56 106 ASP A CA 1
ATOM 810 C C . ASP A 1 106 ? -17.830 3.308 12.770 1.00 97.56 106 ASP A C 1
ATOM 812 O O . ASP A 1 106 ? -18.517 3.904 13.603 1.00 97.56 106 ASP A O 1
ATOM 816 N N . GLU A 1 107 ? -16.743 2.609 13.120 1.00 95.75 107 GLU A N 1
ATOM 817 C CA . GLU A 1 107 ? -16.235 2.521 14.500 1.00 95.75 107 GLU A CA 1
ATOM 818 C C . GLU A 1 107 ? -16.012 3.922 15.091 1.00 95.75 107 GLU A C 1
ATOM 820 O O . GLU A 1 107 ? -16.499 4.230 16.180 1.00 95.75 107 GLU A O 1
ATOM 825 N N . MET A 1 108 ? -15.382 4.822 14.332 1.00 95.31 108 MET A N 1
ATOM 826 C CA . MET A 1 108 ? -15.166 6.209 14.744 1.00 95.31 108 MET A CA 1
ATOM 827 C C . MET A 1 108 ? -16.483 6.952 15.026 1.00 95.31 108 MET A C 1
ATOM 829 O O . MET A 1 108 ? -16.605 7.632 16.046 1.00 95.31 108 MET A O 1
ATOM 833 N N . LYS A 1 109 ? -17.508 6.802 14.174 1.00 95.38 109 LYS A N 1
ATOM 834 C CA . LYS A 1 109 ? -18.840 7.395 14.416 1.00 95.38 109 LYS A CA 1
ATOM 835 C C . LYS A 1 109 ? -19.494 6.821 15.673 1.00 95.38 109 LYS A C 1
ATOM 837 O O . LYS A 1 109 ? -20.154 7.556 16.413 1.00 95.38 109 LYS A O 1
ATOM 842 N N . HIS A 1 110 ? -19.348 5.518 15.915 1.00 94.06 110 HIS A N 1
ATOM 843 C CA . HIS A 1 110 ? -19.866 4.873 17.120 1.00 94.06 110 HIS A CA 1
ATOM 844 C C . HIS A 1 110 ? -19.185 5.411 18.382 1.00 94.06 110 HIS A C 1
ATOM 846 O O . HIS A 1 110 ? -19.883 5.766 19.336 1.00 94.06 110 HIS A O 1
ATOM 852 N N . LEU A 1 111 ? -17.860 5.564 18.362 1.00 92.69 111 LEU A N 1
ATOM 853 C CA . LEU A 1 111 ? -17.094 6.142 19.467 1.00 92.69 111 LEU A CA 1
ATOM 854 C C . LEU A 1 111 ? -17.486 7.595 19.738 1.00 92.69 111 LEU A C 1
ATOM 856 O O . LEU A 1 111 ? -17.775 7.936 20.882 1.00 92.69 111 LEU A O 1
ATOM 860 N N . GLN A 1 112 ? -17.641 8.421 18.701 1.00 91.44 112 GLN A N 1
ATOM 861 C CA . GLN A 1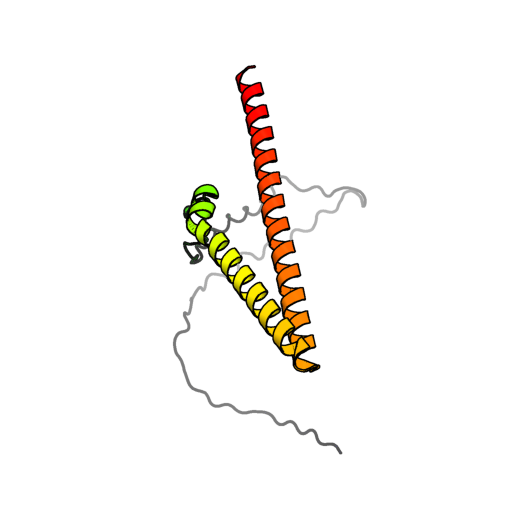 112 ? -18.112 9.802 18.857 1.00 91.44 112 GLN A CA 1
ATOM 862 C C . GLN A 1 112 ? -19.502 9.877 19.501 1.00 91.44 112 GLN A C 1
ATOM 864 O O . GLN A 1 112 ? -19.760 10.730 20.353 1.00 91.44 112 GLN A O 1
ATOM 869 N N . ARG A 1 113 ? -20.422 8.974 19.130 1.00 92.88 113 ARG A N 1
ATOM 870 C CA . ARG A 1 113 ? -21.748 8.882 19.768 1.00 92.88 113 ARG A CA 1
ATOM 871 C C . ARG A 1 113 ? -21.646 8.457 21.233 1.00 92.88 113 ARG A C 1
ATOM 873 O O . ARG A 1 113 ? -22.388 8.988 22.056 1.00 92.88 113 ARG A O 1
ATOM 880 N N . ALA A 1 114 ? -20.755 7.522 21.559 1.00 91.69 114 ALA A N 1
ATOM 881 C CA . ALA A 1 114 ? -20.515 7.092 22.935 1.00 91.69 114 ALA A CA 1
ATOM 882 C C . ALA A 1 114 ? -19.909 8.224 23.782 1.00 91.69 114 ALA A C 1
ATOM 884 O O . ALA A 1 114 ? -20.390 8.487 24.883 1.00 91.69 114 ALA A O 1
ATOM 885 N N . GLN A 1 115 ? -18.943 8.962 23.232 1.00 89.69 115 GLN A N 1
ATOM 886 C CA . GLN A 1 115 ? -18.262 10.066 23.907 1.00 89.69 115 GLN A CA 1
ATOM 887 C C . GLN A 1 115 ? -19.190 11.253 24.197 1.00 89.69 115 GLN A C 1
ATOM 889 O O . GLN A 1 115 ? -19.070 11.881 25.246 1.00 89.69 115 GLN A O 1
ATOM 894 N N . ARG A 1 116 ? -20.175 11.516 23.324 1.00 88.50 116 ARG A N 1
ATOM 895 C CA . ARG A 1 116 ? -21.246 12.502 23.580 1.00 88.50 116 ARG A CA 1
ATOM 896 C C . ARG A 1 116 ? -22.131 12.133 24.771 1.00 88.50 116 ARG A C 1
ATOM 898 O O . ARG A 1 116 ? -22.630 13.023 25.446 1.00 88.50 116 ARG A O 1
ATOM 905 N N . LYS A 1 117 ? -22.359 10.836 25.006 1.00 90.81 117 LYS A N 1
ATOM 906 C CA . LYS A 1 117 ? -23.169 10.348 26.136 1.00 90.81 117 LYS A CA 1
ATOM 907 C C . LYS A 1 117 ? -22.369 10.313 27.432 1.00 90.81 117 LYS A C 1
ATOM 909 O O . LYS A 1 117 ? -22.927 10.528 28.502 1.00 90.81 117 LYS A O 1
ATOM 914 N N . ARG A 1 118 ? -21.077 9.997 27.340 1.00 88.19 118 ARG A N 1
ATOM 915 C CA . ARG A 1 118 ? -20.180 9.897 28.485 1.00 88.19 118 ARG A CA 1
ATOM 916 C C . ARG A 1 118 ? -18.759 10.215 28.055 1.00 88.19 118 ARG A C 1
ATOM 918 O O . ARG A 1 118 ? -18.151 9.476 27.282 1.00 88.19 118 ARG A O 1
ATOM 925 N N . THR A 1 119 ? -18.211 11.285 28.612 1.00 86.56 119 THR A N 1
ATOM 926 C CA . THR A 1 119 ? -16.812 11.644 28.412 1.00 86.56 119 THR A CA 1
ATOM 927 C C . THR A 1 119 ? -15.917 10.635 29.134 1.00 86.56 119 THR A C 1
ATOM 929 O O . THR A 1 119 ? -16.079 10.344 30.318 1.00 86.56 119 THR A O 1
ATOM 932 N N . SER A 1 120 ? -14.985 10.040 28.393 1.00 91.38 120 SER A N 1
ATOM 933 C CA . SER A 1 120 ? -13.995 9.102 28.916 1.00 91.38 120 SER A CA 1
ATOM 934 C C . SER A 1 120 ? -12.692 9.287 28.155 1.00 91.38 120 SER A C 1
ATOM 936 O O . SER A 1 120 ? -12.695 9.329 26.925 1.00 91.38 120 SER A O 1
ATOM 938 N N . VAL A 1 121 ? -11.582 9.364 28.890 1.00 91.81 121 VAL A N 1
ATOM 939 C CA . VAL A 1 121 ? -10.239 9.479 28.307 1.00 91.81 121 VAL A CA 1
ATOM 940 C C . VAL A 1 121 ? -9.953 8.296 27.379 1.00 91.81 121 VAL A C 1
ATOM 942 O O . VAL A 1 121 ? -9.474 8.509 26.275 1.00 91.81 121 VAL A O 1
ATOM 945 N N . ALA A 1 122 ? -10.348 7.079 27.768 1.00 91.38 122 ALA A N 1
ATOM 946 C CA . ALA A 1 122 ? -10.144 5.870 26.969 1.00 91.38 122 ALA A CA 1
ATOM 947 C C . ALA A 1 122 ? -10.889 5.892 25.619 1.00 91.38 122 ALA A C 1
ATOM 949 O O . ALA A 1 122 ? -10.395 5.364 24.625 1.00 91.38 122 ALA A O 1
ATOM 950 N N . LEU A 1 123 ? -12.076 6.511 25.565 1.00 91.75 123 LEU A N 1
ATOM 951 C CA . LEU A 1 123 ? -12.813 6.676 24.307 1.00 91.75 123 LEU A CA 1
ATOM 952 C C . LEU A 1 123 ? -12.125 7.696 23.395 1.00 91.75 123 LEU A C 1
ATOM 954 O O . LEU A 1 123 ? -12.010 7.455 22.197 1.00 91.75 123 LEU A O 1
ATOM 958 N N . SER A 1 124 ? -11.615 8.787 23.976 1.00 90.62 124 SER A N 1
ATOM 959 C CA . SER A 1 124 ? -10.886 9.816 23.230 1.00 90.62 124 SER A CA 1
ATOM 960 C C . SER A 1 124 ? -9.581 9.275 22.648 1.00 90.62 124 SER A C 1
ATOM 962 O O . SER A 1 124 ? -9.309 9.490 21.472 1.00 90.62 124 SER A O 1
ATOM 964 N N . THR A 1 125 ? -8.798 8.529 23.437 1.00 94.81 125 THR A N 1
ATOM 965 C CA . THR A 1 125 ? -7.544 7.927 22.957 1.00 94.81 125 THR A CA 1
ATOM 966 C C . THR A 1 125 ? -7.807 6.955 21.815 1.00 94.81 125 THR A C 1
ATOM 968 O O . THR A 1 125 ? -7.116 6.996 20.801 1.00 94.81 125 THR A O 1
ATOM 971 N N . ARG A 1 126 ? -8.856 6.131 21.932 1.00 94.19 126 ARG A N 1
ATOM 972 C CA . ARG A 1 126 ? -9.247 5.196 20.874 1.00 94.19 126 ARG A CA 1
ATOM 973 C C . ARG A 1 126 ? -9.710 5.914 19.602 1.00 94.19 126 ARG A C 1
ATOM 975 O O . ARG A 1 126 ? -9.370 5.484 18.502 1.00 94.19 126 ARG A O 1
ATOM 982 N N . GLU A 1 127 ? -10.473 7.001 19.729 1.00 94.38 127 GLU A N 1
ATOM 983 C CA . GLU A 1 127 ? -10.876 7.811 18.574 1.00 94.38 127 GLU A CA 1
ATOM 984 C C . GLU A 1 127 ? -9.654 8.402 17.853 1.00 94.38 127 GLU A C 1
ATOM 986 O O . GLU A 1 127 ? -9.578 8.355 16.621 1.00 94.38 127 GLU A O 1
ATOM 991 N N . ASP A 1 128 ? -8.684 8.922 18.608 1.00 95.06 128 ASP A N 1
ATOM 992 C CA . ASP A 1 128 ? -7.460 9.500 18.056 1.00 95.06 128 ASP A CA 1
ATOM 993 C C . ASP A 1 128 ? -6.591 8.452 17.345 1.00 95.06 128 ASP A C 1
ATOM 995 O O . ASP A 1 128 ? -6.096 8.722 16.248 1.00 95.06 128 ASP A O 1
ATOM 999 N N . GLU A 1 129 ? -6.464 7.242 17.896 1.00 96.69 129 GLU A N 1
ATOM 1000 C CA . GLU A 1 129 ? -5.777 6.113 17.248 1.00 96.69 129 GLU A CA 1
ATOM 1001 C C . GLU A 1 129 ? -6.388 5.786 15.879 1.00 96.69 129 GLU A C 1
ATOM 1003 O O . GLU A 1 129 ? -5.685 5.737 14.865 1.00 96.69 129 GLU A O 1
ATOM 1008 N N . ILE A 1 130 ? -7.713 5.618 15.826 1.00 96.56 130 ILE A N 1
ATOM 1009 C CA . ILE A 1 130 ? -8.428 5.299 14.582 1.00 96.56 130 ILE A CA 1
ATOM 1010 C C . ILE A 1 130 ? -8.274 6.438 13.572 1.00 96.56 130 ILE A C 1
ATOM 1012 O O . ILE A 1 130 ? -8.047 6.202 12.383 1.00 96.56 130 ILE A O 1
ATOM 1016 N N . ARG A 1 131 ? -8.345 7.692 14.033 1.00 96.38 131 ARG A N 1
ATOM 1017 C CA . ARG A 1 131 ? -8.159 8.878 13.189 1.00 96.38 131 ARG A CA 1
ATOM 1018 C C . ARG A 1 131 ? -6.756 8.928 12.585 1.00 96.38 131 ARG A C 1
ATOM 1020 O O . ARG A 1 131 ? -6.610 9.237 11.397 1.00 96.38 131 ARG A O 1
ATOM 1027 N N . GLN A 1 132 ? -5.727 8.636 13.379 1.00 97.19 132 GLN A N 1
ATOM 1028 C CA . GLN A 1 132 ? -4.344 8.581 12.909 1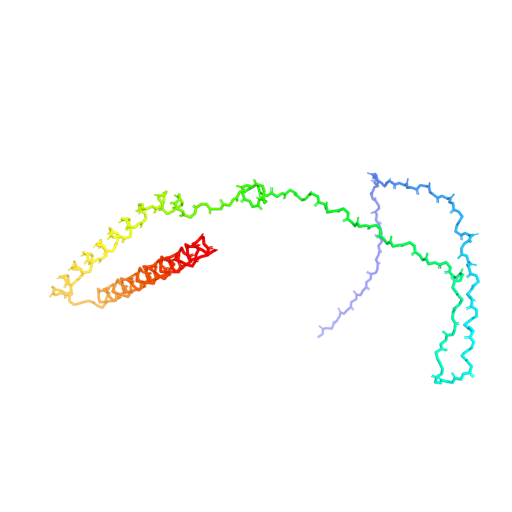.00 97.19 132 GLN A CA 1
ATOM 1029 C C . GLN A 1 132 ? -4.149 7.466 11.880 1.00 97.19 132 GLN A C 1
ATOM 1031 O O . GLN A 1 132 ? -3.549 7.706 10.828 1.00 97.19 132 GLN A O 1
ATOM 1036 N N . GLU A 1 133 ? -4.712 6.286 12.128 1.00 97.06 133 GLU A N 1
ATOM 1037 C CA . GLU A 1 133 ? -4.604 5.148 11.217 1.00 97.06 133 GLU A CA 1
ATOM 1038 C C . GLU A 1 133 ? -5.330 5.400 9.886 1.00 97.06 133 GLU A C 1
ATOM 1040 O O . GLU A 1 133 ? -4.758 5.185 8.813 1.00 97.06 133 GLU A O 1
ATOM 1045 N N . LEU A 1 134 ? -6.540 5.970 9.921 1.00 97.06 134 LEU A N 1
ATOM 1046 C CA . LEU A 1 134 ? -7.269 6.409 8.723 1.00 97.06 134 LEU A CA 1
ATOM 1047 C C . LEU A 1 134 ? -6.468 7.428 7.907 1.00 97.06 134 LEU A C 1
ATOM 1049 O O . LEU A 1 134 ? -6.403 7.339 6.676 1.00 97.06 134 LEU A O 1
ATOM 1053 N N . ARG A 1 135 ? -5.828 8.393 8.578 1.00 97.25 135 ARG A N 1
ATOM 1054 C CA . ARG A 1 135 ? -4.974 9.388 7.919 1.00 97.25 135 ARG A CA 1
ATOM 1055 C C . ARG A 1 135 ? -3.762 8.729 7.261 1.00 97.25 135 ARG A C 1
ATOM 1057 O O . ARG A 1 135 ? -3.459 9.044 6.109 1.00 97.25 135 ARG A O 1
ATOM 1064 N N . ARG A 1 136 ? -3.101 7.804 7.962 1.00 97.75 136 ARG A N 1
ATOM 1065 C CA . ARG A 1 136 ? -1.942 7.055 7.458 1.00 97.75 136 ARG A CA 1
ATOM 1066 C C . ARG A 1 136 ? -2.311 6.251 6.213 1.00 97.75 136 ARG A C 1
ATOM 1068 O O . ARG A 1 136 ? -1.630 6.368 5.195 1.00 97.75 136 ARG A O 1
ATOM 1075 N N . ARG A 1 137 ? -3.409 5.493 6.259 1.00 95.88 137 ARG A N 1
ATOM 1076 C CA . ARG A 1 137 ? -3.906 4.691 5.128 1.00 95.88 137 ARG A CA 1
ATOM 1077 C C . ARG A 1 137 ? -4.276 5.555 3.926 1.00 95.88 137 ARG A C 1
ATOM 1079 O O . ARG A 1 137 ? -3.784 5.309 2.831 1.00 95.88 137 ARG A O 1
ATOM 1086 N N . SER A 1 138 ? -5.015 6.644 4.148 1.00 95.62 138 SER A N 1
ATOM 1087 C CA . SER A 1 138 ? -5.360 7.612 3.095 1.00 95.62 138 SER A CA 1
ATOM 1088 C C . SER A 1 138 ? -4.118 8.188 2.405 1.00 95.62 138 SER A C 1
ATOM 1090 O O . SER A 1 138 ? -4.078 8.320 1.180 1.00 95.62 138 SER A O 1
ATOM 1092 N N . GLN A 1 139 ? -3.062 8.493 3.166 1.00 96.88 139 GLN A N 1
ATOM 1093 C CA . GLN A 1 139 ? -1.805 8.966 2.589 1.00 96.88 139 GLN A CA 1
ATOM 1094 C C . GLN A 1 139 ? -1.106 7.880 1.762 1.00 96.88 139 GLN A C 1
ATOM 1096 O O . GLN A 1 139 ? -0.599 8.177 0.679 1.00 96.88 139 GLN A O 1
ATOM 1101 N N . GLN A 1 140 ? -1.101 6.632 2.233 1.00 95.88 140 GLN A N 1
ATOM 1102 C CA . GLN A 1 140 ? -0.533 5.509 1.486 1.00 95.88 140 GLN A CA 1
ATOM 1103 C C . GLN A 1 140 ? -1.283 5.254 0.178 1.00 95.88 140 GLN A C 1
ATOM 1105 O O . GLN A 1 140 ? -0.640 5.070 -0.854 1.00 95.88 140 GLN A O 1
ATOM 1110 N N . ASP A 1 141 ? -2.613 5.314 0.184 1.00 94.38 141 ASP A N 1
ATOM 1111 C CA . ASP A 1 141 ? -3.413 5.137 -1.029 1.00 94.38 141 ASP A CA 1
ATOM 1112 C C . ASP A 1 141 ? -3.164 6.260 -2.039 1.00 94.38 141 ASP A C 1
ATOM 1114 O O . ASP A 1 141 ? -2.971 5.992 -3.225 1.00 94.38 141 ASP A O 1
ATOM 1118 N N . LYS A 1 142 ? -3.058 7.515 -1.580 1.00 95.69 142 LYS A N 1
ATOM 1119 C CA . LYS A 1 142 ? -2.660 8.641 -2.444 1.00 95.69 142 LYS A CA 1
ATOM 1120 C C . LYS A 1 142 ? -1.281 8.429 -3.062 1.00 95.69 142 LYS A C 1
ATOM 1122 O O . LYS A 1 142 ? -1.101 8.674 -4.250 1.00 95.69 142 LYS A O 1
ATOM 1127 N N . GLN A 1 143 ? -0.310 7.957 -2.279 1.00 96.38 143 GLN A N 1
ATOM 1128 C CA . GLN A 1 143 ? 1.031 7.664 -2.788 1.00 96.38 143 GLN A CA 1
ATOM 1129 C C . GLN A 1 143 ? 1.023 6.535 -3.822 1.00 96.38 143 GLN A C 1
ATOM 1131 O O . GLN A 1 143 ? 1.745 6.623 -4.812 1.00 96.38 143 GLN A O 1
ATOM 1136 N N . ARG A 1 144 ? 0.221 5.483 -3.612 1.00 92.50 144 ARG A N 1
ATOM 1137 C CA . ARG A 1 144 ? 0.073 4.375 -4.570 1.00 92.50 144 ARG A CA 1
ATOM 1138 C C . ARG A 1 144 ? -0.520 4.860 -5.888 1.00 92.50 144 ARG A C 1
ATOM 1140 O O . ARG A 1 144 ? 0.061 4.569 -6.928 1.00 92.50 144 ARG A O 1
ATOM 1147 N N . LYS A 1 145 ? -1.602 5.644 -5.829 1.00 92.75 145 LYS A N 1
ATOM 1148 C CA . LYS A 1 145 ? -2.243 6.241 -7.010 1.00 92.75 145 LYS A CA 1
ATOM 1149 C C . LYS A 1 145 ? -1.272 7.128 -7.780 1.00 92.75 145 LYS A C 1
ATOM 1151 O O . LYS A 1 145 ? -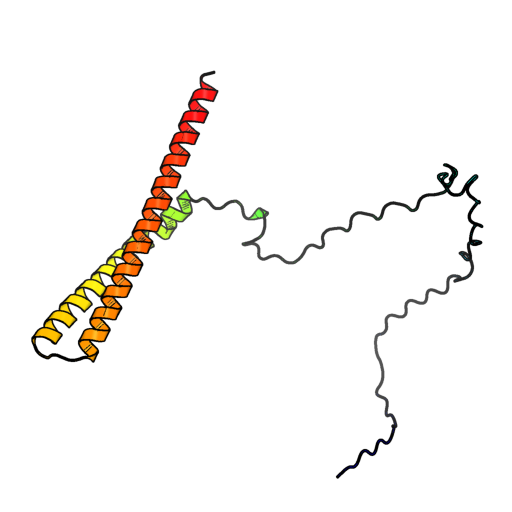0.982 6.828 -8.926 1.00 92.75 145 LYS A O 1
ATOM 1156 N N . ASN A 1 146 ? -0.632 8.081 -7.100 1.00 96.00 146 ASN A N 1
ATOM 1157 C CA . ASN A 1 146 ? 0.344 8.971 -7.731 1.00 96.00 146 ASN A CA 1
ATOM 1158 C C . ASN A 1 146 ? 1.504 8.200 -8.391 1.00 96.00 146 ASN A C 1
ATOM 1160 O O . ASN A 1 146 ? 1.917 8.514 -9.499 1.00 96.00 146 ASN A O 1
ATOM 1164 N N . LYS A 1 147 ? 2.021 7.142 -7.749 1.00 94.38 147 LYS A N 1
ATOM 1165 C CA . LYS A 1 147 ? 3.043 6.279 -8.369 1.00 94.38 147 LYS A CA 1
ATOM 1166 C C . LYS A 1 147 ? 2.523 5.545 -9.609 1.00 94.38 147 LYS A C 1
ATOM 1168 O O . LYS A 1 147 ? 3.297 5.343 -10.540 1.00 94.38 147 LYS A O 1
ATOM 1173 N N . GLY A 1 148 ? 1.263 5.116 -9.603 1.00 91.44 148 GLY A N 1
ATOM 1174 C CA . GLY A 1 148 ? 0.602 4.525 -10.767 1.00 91.44 148 GLY A CA 1
ATOM 1175 C C . GLY A 1 148 ? 0.464 5.529 -11.909 1.00 91.44 148 GLY A C 1
ATOM 1176 O O . GLY A 1 148 ? 0.893 5.237 -13.021 1.00 91.44 148 GLY A O 1
ATOM 1177 N N . ASP A 1 149 ? -0.028 6.730 -11.607 1.00 94.69 149 ASP A N 1
ATOM 1178 C CA . ASP A 1 149 ? -0.235 7.810 -12.577 1.00 94.69 149 ASP A CA 1
ATOM 1179 C C . ASP A 1 149 ? 1.088 8.246 -13.223 1.00 94.69 149 ASP A C 1
ATOM 1181 O O . ASP A 1 149 ? 1.183 8.365 -14.443 1.00 94.69 149 ASP A O 1
ATOM 1185 N N . LEU A 1 150 ? 2.150 8.393 -12.420 1.00 95.75 150 LEU A N 1
ATOM 1186 C CA . LEU A 1 150 ? 3.494 8.700 -12.917 1.00 95.75 150 LEU A CA 1
ATOM 1187 C C . LEU A 1 150 ? 4.016 7.625 -13.876 1.00 95.75 150 LEU A C 1
ATOM 1189 O O . LEU A 1 150 ? 4.574 7.953 -14.921 1.00 95.75 150 LEU A O 1
ATOM 1193 N N . ARG A 1 151 ? 3.817 6.341 -13.549 1.00 91.75 151 ARG A N 1
ATOM 1194 C CA . ARG A 1 151 ? 4.210 5.232 -14.433 1.00 91.75 151 ARG A CA 1
ATOM 1195 C C . ARG A 1 151 ? 3.405 5.221 -15.728 1.00 91.75 151 ARG A C 1
ATOM 1197 O O . ARG A 1 151 ? 3.966 4.936 -16.782 1.00 91.75 151 ARG A O 1
ATOM 1204 N N . ALA A 1 152 ? 2.107 5.507 -15.658 1.00 92.56 152 ALA A N 1
ATOM 1205 C CA . ALA A 1 152 ? 1.258 5.590 -16.840 1.00 92.56 152 ALA A CA 1
ATOM 1206 C C . ALA A 1 152 ? 1.728 6.717 -17.772 1.00 92.56 152 ALA A C 1
ATOM 1208 O O . ALA A 1 152 ? 1.945 6.470 -18.957 1.00 92.56 152 ALA A O 1
ATOM 1209 N N . ALA A 1 153 ? 2.000 7.904 -17.222 1.00 96.19 153 ALA A N 1
ATOM 1210 C CA . ALA A 1 153 ? 2.541 9.032 -17.975 1.00 96.19 153 ALA A CA 1
ATOM 1211 C C . ALA A 1 153 ? 3.907 8.708 -18.611 1.00 96.19 153 ALA A C 1
ATOM 1213 O O . ALA A 1 153 ? 4.134 8.995 -19.785 1.00 96.19 153 ALA A O 1
ATOM 1214 N N . GLU A 1 154 ? 4.809 8.052 -17.873 1.00 95.88 154 GLU A N 1
ATOM 1215 C CA . GLU A 1 154 ? 6.109 7.613 -18.401 1.00 95.88 154 GLU A CA 1
ATOM 1216 C C . GLU A 1 154 ? 5.951 6.639 -19.583 1.00 95.88 154 GLU A C 1
ATOM 1218 O O . GLU A 1 154 ? 6.625 6.766 -20.609 1.00 95.88 154 GLU A O 1
ATOM 1223 N N . LEU A 1 155 ? 5.026 5.681 -19.474 1.00 92.81 155 LEU A N 1
ATOM 1224 C CA . LEU A 1 155 ? 4.726 4.737 -20.550 1.00 92.81 155 LEU A CA 1
ATOM 1225 C C . LEU A 1 155 ? 4.142 5.432 -21.783 1.00 92.81 155 LEU A C 1
ATOM 1227 O O . LEU A 1 155 ? 4.477 5.048 -22.904 1.00 92.81 155 LEU A O 1
ATOM 1231 N N . GLU A 1 156 ? 3.287 6.437 -21.601 1.00 95.50 156 GLU A N 1
ATOM 1232 C CA . GLU A 1 156 ? 2.728 7.231 -22.698 1.00 95.50 156 GLU A CA 1
ATOM 1233 C C . GLU A 1 156 ? 3.807 8.015 -23.443 1.00 95.50 156 GLU A C 1
ATOM 1235 O O . GLU A 1 156 ? 3.870 7.933 -24.672 1.00 95.50 156 GLU A O 1
ATOM 1240 N N . VAL A 1 157 ? 4.706 8.686 -22.716 1.00 97.50 157 VAL A N 1
ATOM 1241 C CA . VAL A 1 157 ? 5.859 9.387 -23.304 1.00 97.50 157 VAL A CA 1
ATOM 1242 C C . VAL A 1 157 ? 6.711 8.411 -24.112 1.00 97.50 157 VAL A C 1
ATOM 1244 O O . VAL A 1 157 ? 6.955 8.632 -25.298 1.00 97.50 157 VAL A O 1
ATOM 1247 N N . ARG A 1 158 ? 7.066 7.263 -23.523 1.00 96.50 158 ARG A N 1
ATOM 1248 C CA . ARG A 1 158 ? 7.872 6.237 -24.196 1.00 96.50 158 ARG A CA 1
ATOM 1249 C C . ARG A 1 158 ? 7.186 5.665 -25.440 1.00 96.50 158 ARG A C 1
ATOM 1251 O O . ARG A 1 158 ? 7.849 5.337 -26.423 1.00 96.50 158 ARG A O 1
ATOM 1258 N N . ARG A 1 159 ? 5.859 5.503 -25.415 1.00 95.62 159 ARG A N 1
ATOM 1259 C CA . ARG A 1 159 ? 5.080 5.070 -26.588 1.00 95.62 159 ARG A CA 1
ATOM 1260 C C . ARG A 1 159 ? 5.093 6.133 -27.683 1.00 95.62 159 ARG A C 1
ATOM 1262 O O . ARG A 1 159 ? 5.262 5.776 -28.844 1.00 95.62 159 ARG A O 1
ATOM 1269 N N . ALA A 1 160 ? 4.934 7.407 -27.330 1.00 96.31 160 ALA A N 1
ATOM 1270 C CA . ALA A 1 160 ? 4.982 8.508 -28.287 1.00 96.31 160 ALA A CA 1
ATOM 1271 C C . ALA A 1 160 ? 6.365 8.634 -28.946 1.00 96.31 160 ALA A C 1
ATOM 1273 O O . ALA A 1 160 ? 6.447 8.816 -30.156 1.00 96.31 160 ALA A O 1
ATOM 1274 N N . GLU A 1 161 ? 7.448 8.477 -28.181 1.00 95.81 161 GLU A N 1
ATOM 1275 C CA . GLU A 1 161 ? 8.818 8.454 -28.712 1.00 95.81 161 GLU A CA 1
ATOM 1276 C C . GLU A 1 161 ? 9.033 7.315 -29.712 1.00 95.81 161 GLU A C 1
ATOM 1278 O O . GLU A 1 161 ? 9.574 7.540 -30.789 1.00 95.81 161 GLU A O 1
ATOM 1283 N N . ARG A 1 162 ? 8.559 6.102 -29.395 1.00 94.88 162 ARG A N 1
ATOM 1284 C CA . ARG A 1 162 ? 8.661 4.948 -30.303 1.00 94.88 162 ARG A CA 1
ATOM 1285 C C . ARG A 1 162 ? 7.946 5.182 -31.630 1.00 94.88 162 ARG A C 1
ATOM 1287 O O . ARG A 1 162 ? 8.517 4.868 -32.664 1.00 94.88 162 ARG A O 1
ATOM 1294 N N . LYS A 1 163 ? 6.739 5.755 -31.597 1.00 96.06 163 LYS A N 1
ATOM 1295 C CA . LYS A 1 163 ? 5.978 6.082 -32.814 1.00 96.06 163 LYS A CA 1
ATOM 1296 C C . LYS A 1 163 ? 6.721 7.081 -33.699 1.00 96.06 163 LYS A C 1
ATOM 1298 O O . LYS A 1 163 ? 6.820 6.872 -34.895 1.00 96.06 163 LYS A O 1
ATOM 1303 N N . LYS A 1 164 ? 7.315 8.120 -33.101 1.00 96.25 164 LYS A N 1
ATOM 1304 C CA . LYS A 1 164 ? 8.116 9.102 -33.849 1.00 96.25 164 LYS A CA 1
ATOM 1305 C C . LYS A 1 164 ? 9.319 8.470 -34.550 1.00 96.25 164 LYS A C 1
ATOM 1307 O O . LYS A 1 164 ? 9.652 8.901 -35.639 1.00 96.25 164 LYS A O 1
ATOM 1312 N N . VAL A 1 165 ? 9.969 7.488 -33.922 1.00 95.19 165 VAL A N 1
ATOM 1313 C CA . VAL A 1 165 ? 11.102 6.758 -34.523 1.00 95.19 165 VAL A CA 1
ATOM 1314 C C . VAL A 1 165 ? 10.643 5.809 -35.633 1.00 95.19 165 VAL A C 1
ATOM 1316 O O . VAL A 1 165 ? 11.387 5.575 -36.571 1.00 95.19 165 VAL A O 1
ATOM 1319 N N . GLU A 1 166 ? 9.443 5.243 -35.529 1.00 92.25 166 GLU A N 1
ATOM 1320 C CA . GLU A 1 166 ? 8.873 4.377 -36.569 1.00 92.25 166 GLU A CA 1
ATOM 1321 C C . GLU A 1 166 ? 8.492 5.160 -37.836 1.00 92.25 166 GLU A C 1
ATOM 1323 O O . GLU A 1 166 ? 8.596 4.637 -38.941 1.00 92.25 166 GLU A O 1
ATOM 1328 N N . GLU A 1 167 ? 8.062 6.41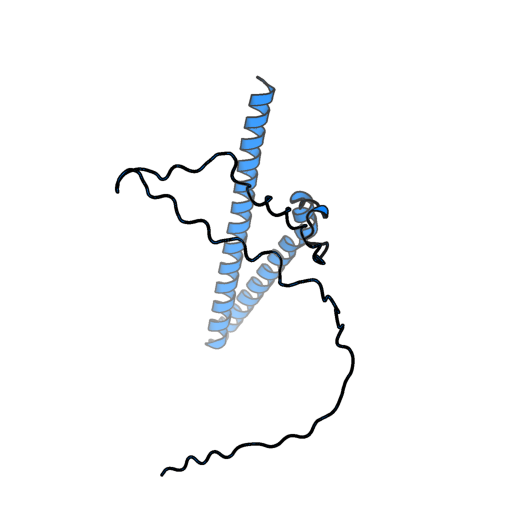2 -37.677 1.00 85.75 167 GLU A N 1
ATOM 1329 C CA . GLU A 1 167 ? 7.679 7.294 -38.785 1.00 85.75 167 GLU A CA 1
ATOM 1330 C C . GLU A 1 167 ? 8.879 7.890 -39.555 1.00 85.75 167 GLU A C 1
ATOM 1332 O O . GLU A 1 167 ? 8.671 8.458 -40.629 1.00 85.75 167 GLU A O 1
ATOM 1337 N N . THR A 1 168 ? 10.110 7.777 -39.034 1.00 72.62 168 THR A N 1
ATOM 1338 C CA . THR A 1 168 ? 11.354 8.298 -39.646 1.00 72.62 168 THR A CA 1
ATOM 1339 C C . THR A 1 168 ? 12.187 7.213 -40.304 1.00 72.62 168 THR A C 1
ATOM 1341 O O . THR A 1 168 ? 12.654 7.448 -41.441 1.00 72.62 168 THR A O 1
#

Foldseek 3Di:
DDDDDDDDDDDDDDDDDDDPDPPDPDDPPDPPPPPPDQPDAPDPPGDGDDDPPDDDDDDDDPDDDPPDDDDCVPDPVVDDDDPVVVCVVCVCVVVVLVVVLVVLVVVLVVLVVVCVVPPDPVSVVSNVVSVVVSVVSVVVVVVVVVVVVVVVVVVVVVVVVVVVVVVD

Organism: NCBI:txid89044

InterPro domains:
  IPR009292 rRNA biogenesis protein RRP36 [PF06102] (41-167)
  IPR009292 rRNA biogenesis protein RRP36 [PTHR21738] (33-166)

Secondary structure (DSSP, 8-state):
---------------------------S-S-----PPPPPPSSTTSPPP--TTSPPPPPPPPPPPP-----GGGSGGG----HHHHHHHTTHHHHHHHHHHHHHHHHHHHHHHHHHHS--HHHHHHHHHHHHHHHHHHHHHHHHHHHHHHHHHHHHHHHHHHHHHH--

pLDDT: mean 78.6, std 21.22, range [31.11, 97.75]

Sequence (168 aa):
RGGDVASKGVSAAGPTSREWEWEGKRSAKVLAGKKAKKKAKSSKSAPAEVSNRRPVAPKAAPKRKVDRARDPRFDDMSGNLDMDLFAKSYAFLDDYRAEEASQMKDEMKHLQRAQRKRTSVALSTREDEIRQELRRRSQQDKQRKNKGDLRAAELEVRRAERKKVEET

Radius of gyration: 38.71 Å; chains: 1; bounding box: 95×58×88 Å